Protein AF-A0A9C8DGU0-F1 (afdb_monomer)

Mean predicted aligned error: 5.17 Å

Structure (mmCIF, N/CA/C/O backbone):
data_AF-A0A9C8DGU0-F1
#
_entry.id   AF-A0A9C8DGU0-F1
#
loop_
_atom_site.group_PDB
_atom_site.id
_atom_site.type_symbol
_atom_site.label_atom_id
_atom_site.label_alt_id
_atom_site.label_comp_id
_atom_site.label_asym_id
_atom_site.label_entity_id
_atom_site.label_seq_id
_atom_site.pdbx_PDB_ins_code
_atom_site.Cartn_x
_atom_site.Cartn_y
_atom_site.Cartn_z
_atom_site.occupancy
_atom_site.B_iso_or_equiv
_atom_site.auth_seq_id
_atom_site.auth_comp_id
_atom_site.auth_asym_id
_ato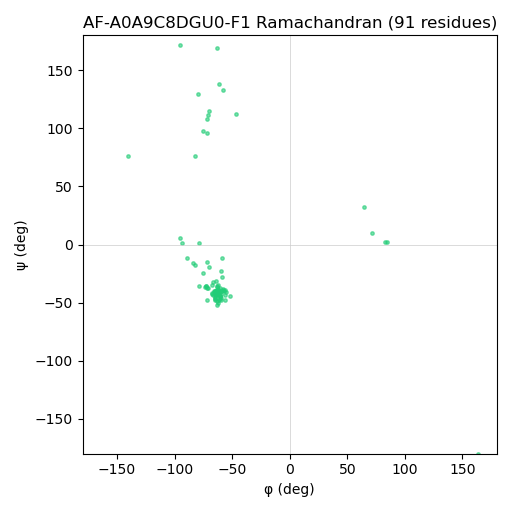m_site.auth_atom_id
_atom_site.pdbx_PDB_model_num
ATOM 1 N N . MET A 1 1 ? 9.712 -12.293 -18.891 1.00 61.16 1 MET A N 1
ATOM 2 C CA . MET A 1 1 ? 8.439 -13.033 -19.062 1.00 61.16 1 MET A CA 1
ATOM 3 C C . MET A 1 1 ? 8.067 -13.874 -17.830 1.00 61.16 1 MET A C 1
ATOM 5 O O . MET A 1 1 ? 7.208 -13.437 -17.083 1.00 61.16 1 MET A O 1
ATOM 9 N N . ALA A 1 2 ? 8.686 -15.033 -17.539 1.00 67.00 2 ALA A N 1
ATOM 10 C CA . ALA A 1 2 ? 8.261 -15.872 -16.392 1.00 67.00 2 ALA A CA 1
ATOM 11 C C . ALA A 1 2 ? 8.626 -15.303 -15.001 1.00 67.00 2 ALA A C 1
ATOM 13 O O . ALA A 1 2 ? 7.862 -15.450 -14.052 1.00 67.00 2 ALA A O 1
ATOM 14 N N . ALA A 1 3 ? 9.784 -14.647 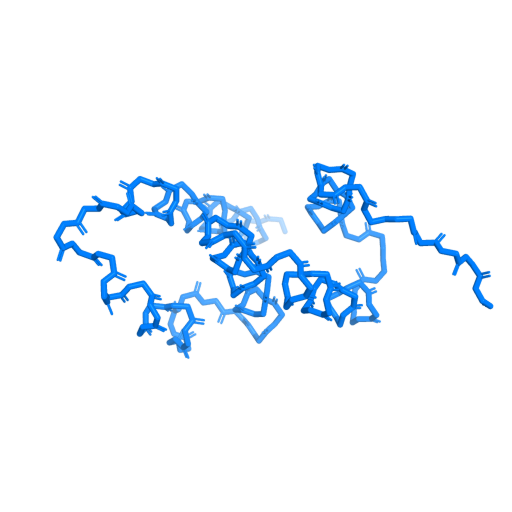-14.869 1.00 69.06 3 ALA A N 1
ATOM 15 C CA . ALA A 1 3 ? 10.212 -14.040 -13.605 1.00 69.06 3 ALA A CA 1
ATOM 16 C C 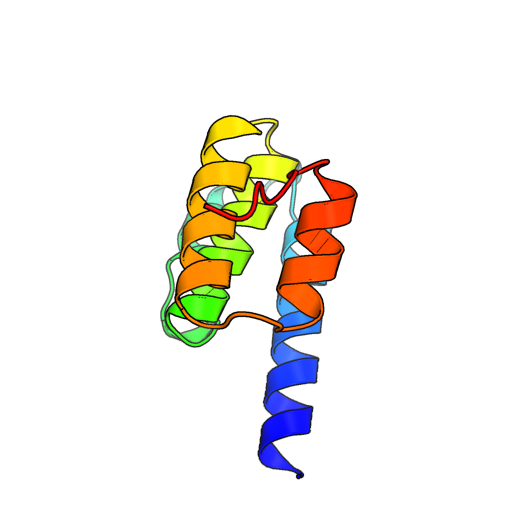. ALA A 1 3 ? 9.402 -12.782 -13.243 1.00 69.06 3 ALA A C 1
ATOM 18 O O . ALA A 1 3 ? 9.064 -12.600 -12.080 1.00 69.06 3 ALA A O 1
ATOM 19 N N . GLU A 1 4 ? 9.042 -11.966 -14.238 1.00 69.56 4 GLU A N 1
ATOM 20 C CA . GLU A 1 4 ? 8.217 -10.762 -14.050 1.00 69.56 4 GLU A CA 1
ATOM 21 C C . GLU A 1 4 ? 6.813 -11.117 -13.568 1.00 69.56 4 GLU A C 1
ATOM 23 O O . GLU A 1 4 ? 6.394 -10.604 -12.539 1.00 69.56 4 GLU A O 1
ATOM 28 N N . ARG A 1 5 ? 6.149 -12.091 -14.210 1.00 75.12 5 ARG A N 1
ATOM 29 C CA . ARG A 1 5 ? 4.829 -12.570 -13.763 1.00 75.12 5 ARG A CA 1
ATOM 30 C C . ARG A 1 5 ? 4.845 -13.092 -12.326 1.00 75.12 5 ARG A C 1
ATOM 32 O O . ARG A 1 5 ? 3.911 -12.858 -11.576 1.00 75.12 5 ARG A O 1
ATOM 39 N N . ARG A 1 6 ? 5.913 -13.787 -11.914 1.00 77.44 6 ARG A N 1
ATOM 40 C CA . ARG A 1 6 ? 6.056 -14.224 -10.513 1.00 77.44 6 ARG A CA 1
ATOM 41 C C . ARG A 1 6 ? 6.210 -13.045 -9.553 1.00 77.44 6 ARG A C 1
ATOM 43 O O . ARG A 1 6 ? 5.653 -13.095 -8.464 1.00 77.44 6 ARG A O 1
ATOM 50 N N . GLY A 1 7 ? 6.961 -12.017 -9.946 1.00 80.75 7 GLY A N 1
ATOM 51 C CA . GLY A 1 7 ? 7.115 -10.796 -9.155 1.00 80.75 7 GLY A CA 1
ATOM 52 C C . GLY A 1 7 ? 5.803 -10.026 -9.014 1.00 80.75 7 GLY A C 1
ATOM 53 O O . GLY A 1 7 ? 5.476 -9.595 -7.916 1.00 80.75 7 GLY A O 1
ATOM 54 N N . GLU A 1 8 ? 5.034 -9.913 -10.097 1.00 79.88 8 GLU A N 1
ATOM 55 C CA . GLU A 1 8 ? 3.707 -9.284 -10.102 1.00 79.88 8 GLU A CA 1
ATOM 56 C C . GLU A 1 8 ? 2.721 -10.045 -9.210 1.00 79.88 8 GLU A C 1
ATOM 58 O O . GLU A 1 8 ? 2.125 -9.437 -8.326 1.00 79.88 8 GLU A O 1
ATOM 63 N N . ASN A 1 9 ? 2.638 -11.372 -9.351 1.00 85.44 9 ASN A N 1
ATOM 64 C CA . ASN A 1 9 ? 1.766 -12.203 -8.517 1.00 85.44 9 ASN A CA 1
ATOM 65 C C . ASN A 1 9 ? 2.130 -12.124 -7.025 1.00 85.44 9 ASN A C 1
ATOM 67 O O . ASN A 1 9 ? 1.248 -12.108 -6.172 1.00 85.44 9 ASN A O 1
ATOM 71 N N . LEU A 1 10 ? 3.427 -12.096 -6.691 1.00 85.81 10 LEU A N 1
ATOM 72 C CA . LEU A 1 10 ? 3.872 -11.950 -5.302 1.00 85.81 10 LEU A CA 1
ATOM 73 C C . LEU A 1 10 ? 3.489 -10.578 -4.740 1.00 85.81 10 LEU A C 1
ATOM 75 O O . LEU A 1 10 ? 3.076 -10.471 -3.590 1.00 85.81 10 LEU A O 1
ATOM 79 N N . ALA A 1 11 ? 3.629 -9.536 -5.552 1.00 86.31 11 ALA A N 1
ATOM 80 C CA . ALA A 1 11 ? 3.305 -8.183 -5.149 1.00 86.31 11 ALA A CA 1
ATOM 81 C C . ALA A 1 11 ? 1.797 -8.003 -4.910 1.00 86.31 11 ALA A C 1
ATOM 83 O O . ALA A 1 11 ? 1.411 -7.456 -3.883 1.00 86.31 11 ALA A O 1
ATOM 84 N N . GLU A 1 12 ? 0.958 -8.549 -5.793 1.00 87.69 12 GLU A N 1
ATOM 85 C CA . GLU A 1 12 ? -0.497 -8.601 -5.610 1.00 87.69 12 GLU A CA 1
ATOM 86 C C . GLU A 1 12 ? -0.881 -9.388 -4.347 1.00 87.69 12 GLU A C 1
ATOM 88 O O . GLU A 1 12 ? -1.684 -8.927 -3.538 1.00 87.69 12 GLU A O 1
ATOM 93 N N . TRP A 1 13 ? -0.247 -10.540 -4.111 1.00 89.94 13 TRP A N 1
ATOM 94 C CA . TRP A 1 13 ? -0.486 -11.327 -2.901 1.00 89.94 13 TRP A CA 1
ATOM 95 C C . TRP A 1 13 ? -0.136 -10.558 -1.617 1.00 89.94 13 TRP A C 1
ATOM 97 O O . TRP A 1 13 ? -0.890 -10.608 -0.648 1.00 89.94 13 TRP A O 1
ATOM 107 N N . ASN A 1 14 ? 0.968 -9.805 -1.610 1.00 89.50 14 ASN A N 1
ATOM 108 C CA . ASN A 1 14 ? 1.359 -8.987 -0.459 1.00 89.50 14 ASN A CA 1
ATOM 109 C C . ASN A 1 14 ? 0.337 -7.883 -0.141 1.00 89.50 14 ASN A C 1
ATOM 111 O O . ASN A 1 14 ? 0.123 -7.578 1.032 1.00 89.50 14 ASN A O 1
ATOM 115 N N . GLU A 1 15 ? -0.295 -7.289 -1.158 1.00 88.75 15 GLU A N 1
ATOM 116 C CA . GLU A 1 15 ? -1.365 -6.301 -0.961 1.00 88.75 15 GLU A CA 1
ATOM 117 C C . GLU A 1 15 ? -2.589 -6.932 -0.291 1.00 88.75 15 GLU A C 1
ATOM 119 O O . GLU A 1 15 ? -3.083 -6.404 0.703 1.00 88.75 15 GLU A O 1
ATOM 124 N N . LEU A 1 16 ? -3.020 -8.102 -0.770 1.00 89.88 16 LEU A N 1
ATOM 125 C CA . LEU A 1 16 ? -4.145 -8.832 -0.181 1.00 89.88 16 LEU A CA 1
ATOM 126 C C . LEU A 1 16 ? -3.877 -9.219 1.279 1.00 89.88 16 LEU A C 1
ATOM 128 O O . LEU A 1 16 ? -4.774 -9.164 2.117 1.00 89.88 16 LEU A O 1
ATOM 132 N N . VAL A 1 17 ? -2.635 -9.588 1.605 1.00 89.56 17 VAL A N 1
ATOM 133 C CA . VAL A 1 17 ? -2.230 -9.884 2.987 1.00 89.56 17 VAL A CA 1
ATOM 134 C C . VAL A 1 17 ? -2.333 -8.646 3.878 1.00 89.56 17 VAL A C 1
ATOM 136 O O . VAL A 1 17 ? -2.798 -8.762 5.009 1.00 89.56 17 VAL A O 1
ATOM 139 N N . LEU A 1 18 ? -1.930 -7.470 3.390 1.00 88.25 18 LEU A N 1
ATOM 140 C CA . LEU A 1 18 ? -2.061 -6.216 4.140 1.00 88.25 18 LEU A CA 1
ATOM 141 C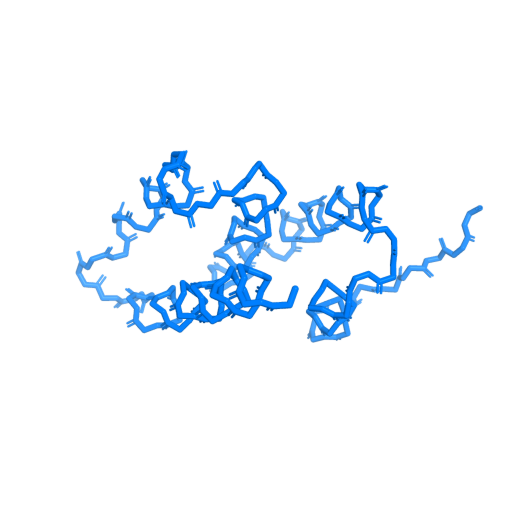 C . LEU A 1 18 ? -3.519 -5.885 4.436 1.00 88.25 18 LEU A C 1
ATOM 143 O O . LEU A 1 18 ? -3.863 -5.632 5.586 1.00 88.25 18 LEU A O 1
ATOM 147 N N . GLU A 1 19 ? -4.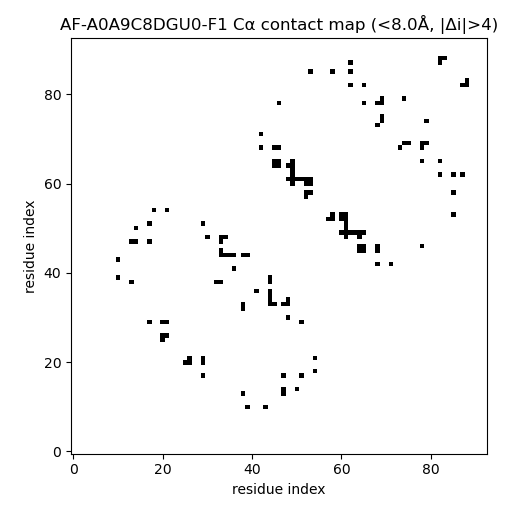361 -5.929 3.408 1.00 87.31 19 GLU A N 1
ATOM 148 C CA . GLU A 1 19 ? -5.790 -5.631 3.518 1.00 87.31 19 GLU A CA 1
ATOM 149 C C . GLU A 1 19 ? -6.504 -6.620 4.451 1.00 87.31 19 GLU A C 1
ATOM 151 O O . GLU A 1 19 ? -7.395 -6.231 5.200 1.00 87.31 19 GLU A O 1
ATOM 156 N N . HIS A 1 20 ? -6.089 -7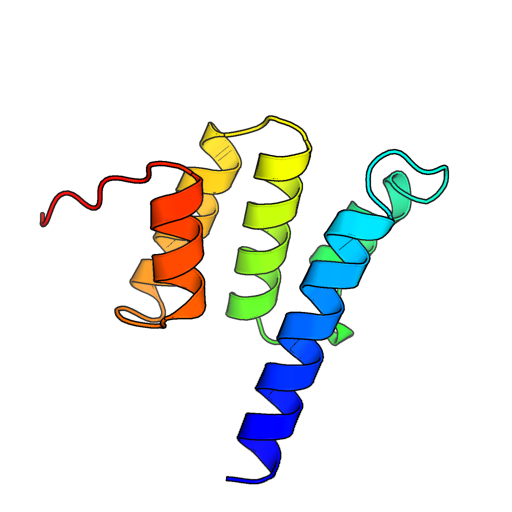.891 4.461 1.00 88.69 20 HIS A N 1
ATOM 157 C CA . HIS A 1 20 ? -6.705 -8.916 5.303 1.00 88.69 20 HIS A CA 1
ATOM 158 C C . HIS A 1 20 ? -6.255 -8.879 6.769 1.00 88.69 20 HIS A C 1
ATOM 160 O O . HIS A 1 20 ? -7.038 -9.197 7.661 1.00 88.69 20 HIS A O 1
ATOM 166 N N . LEU A 1 21 ? -4.988 -8.548 7.032 1.00 86.56 21 LEU A N 1
ATOM 167 C CA . LEU A 1 21 ? -4.448 -8.527 8.395 1.00 86.56 21 LEU A CA 1
ATOM 168 C C . LEU A 1 21 ? -4.729 -7.212 9.127 1.00 86.56 21 LEU A C 1
ATOM 170 O O . LEU A 1 21 ? -4.600 -7.175 10.354 1.00 86.56 21 LEU A O 1
ATOM 174 N N . GLN A 1 22 ? -5.108 -6.153 8.410 1.00 85.12 22 GLN A N 1
ATOM 175 C CA . GLN A 1 22 ? -5.452 -4.877 9.022 1.00 85.12 22 GLN A CA 1
ATOM 176 C C . GLN A 1 22 ? -6.593 -5.042 10.036 1.00 85.12 22 GLN A C 1
ATOM 178 O O . GLN A 1 22 ? -7.621 -5.653 9.749 1.00 85.12 22 GLN A O 1
ATOM 183 N N . GLY A 1 23 ? -6.427 -4.462 11.226 1.00 81.62 23 GLY A N 1
ATOM 184 C CA . GLY A 1 23 ? -7.465 -4.474 12.263 1.00 81.62 23 GLY A CA 1
ATOM 185 C C . GLY A 1 23 ? -7.681 -5.840 12.925 1.00 81.62 23 GLY A C 1
ATOM 186 O O . GLY A 1 23 ? -8.634 -6.009 13.684 1.00 81.62 23 GLY A O 1
ATOM 187 N N . THR A 1 24 ? -6.799 -6.804 12.658 1.00 86.88 24 THR A N 1
ATOM 188 C CA . THR A 1 24 ? -6.725 -8.080 13.380 1.00 86.88 24 THR A CA 1
ATOM 189 C C . THR A 1 24 ? -5.676 -8.005 14.493 1.00 86.88 24 THR A C 1
ATOM 191 O O . THR A 1 24 ? -4.852 -7.092 14.518 1.00 86.88 24 THR A O 1
ATOM 194 N N . ASP A 1 25 ? -5.604 -9.021 15.356 1.00 82.94 25 ASP A N 1
ATOM 195 C CA . ASP A 1 25 ? -4.532 -9.156 16.363 1.00 82.94 25 ASP A CA 1
ATOM 196 C C . ASP A 1 25 ? -3.113 -9.212 15.750 1.00 82.94 25 ASP A C 1
ATOM 198 O O . ASP A 1 25 ? -2.107 -9.143 16.458 1.00 82.94 25 ASP A O 1
ATOM 202 N N . ALA A 1 26 ? -3.006 -9.382 14.428 1.00 83.19 26 ALA A N 1
ATOM 203 C CA . ALA A 1 26 ? -1.748 -9.375 13.697 1.00 83.19 26 ALA A CA 1
ATOM 204 C C . ALA A 1 26 ? -1.363 -7.997 13.122 1.00 83.19 26 ALA A C 1
ATOM 206 O O . ALA A 1 26 ? -0.304 -7.918 12.495 1.00 83.19 26 ALA A O 1
ATOM 207 N N . ASP A 1 27 ? -2.153 -6.934 13.330 1.00 82.88 27 ASP A N 1
ATOM 208 C CA . ASP A 1 27 ? -1.896 -5.593 12.768 1.00 82.88 27 ASP A CA 1
ATOM 209 C C . ASP A 1 27 ? -0.501 -5.066 13.142 1.00 82.88 27 ASP A C 1
ATOM 211 O O . ASP A 1 27 ? 0.245 -4.601 12.281 1.00 82.88 27 ASP A O 1
ATOM 215 N N . ASP A 1 28 ? -0.068 -5.286 14.385 1.00 83.62 28 ASP A N 1
ATOM 216 C CA . ASP A 1 28 ? 1.263 -4.890 14.872 1.00 83.62 28 ASP A CA 1
ATOM 217 C C . ASP A 1 28 ? 2.418 -5.533 14.079 1.00 83.62 28 ASP A C 1
ATOM 219 O O . ASP A 1 28 ? 3.552 -5.045 14.062 1.00 83.62 28 ASP A O 1
ATOM 223 N N . ARG A 1 29 ? 2.163 -6.661 13.405 1.00 88.31 29 ARG A N 1
ATOM 224 C CA . ARG A 1 29 ? 3.165 -7.345 12.575 1.00 88.31 29 ARG A CA 1
ATOM 225 C C . ARG A 1 29 ? 3.273 -6.732 11.184 1.00 88.31 29 ARG A C 1
ATOM 227 O O . ARG A 1 29 ? 4.292 -6.966 10.527 1.00 88.31 29 ARG A O 1
ATOM 234 N N . LEU A 1 30 ? 2.284 -5.951 10.744 1.00 89.06 30 LEU A N 1
ATOM 235 C CA . LEU A 1 30 ? 2.279 -5.320 9.425 1.00 89.06 30 LEU A CA 1
ATOM 236 C C . LEU A 1 30 ? 3.438 -4.343 9.267 1.00 89.06 30 LEU A C 1
ATOM 238 O O . LEU A 1 30 ? 4.105 -4.367 8.235 1.00 89.06 30 LEU A O 1
ATOM 242 N N . ASP A 1 31 ? 3.771 -3.582 10.310 1.00 89.12 31 ASP A N 1
ATOM 243 C CA . ASP A 1 31 ? 4.931 -2.688 10.284 1.00 89.12 31 ASP A CA 1
ATOM 244 C C . ASP A 1 31 ? 6.222 -3.463 10.033 1.00 89.12 31 ASP A C 1
ATOM 246 O O . ASP A 1 31 ? 7.018 -3.114 9.160 1.00 89.12 31 ASP A O 1
ATOM 250 N N . ARG A 1 32 ? 6.417 -4.580 10.736 1.00 90.12 32 ARG A N 1
ATOM 251 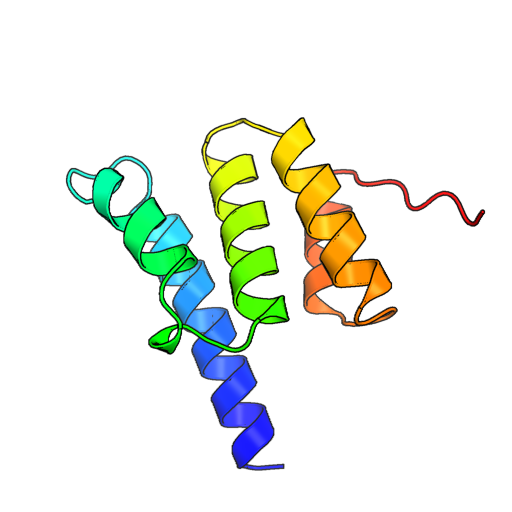C CA . ARG A 1 32 ? 7.594 -5.427 10.521 1.00 90.12 32 ARG A CA 1
ATOM 252 C C . ARG A 1 32 ? 7.606 -6.020 9.115 1.00 90.12 32 ARG A C 1
ATOM 254 O O . ARG A 1 32 ? 8.670 -6.095 8.502 1.00 90.12 32 ARG A O 1
ATOM 261 N N . LEU A 1 33 ? 6.444 -6.434 8.619 1.00 89.44 33 LEU A N 1
ATOM 262 C CA . LEU A 1 33 ? 6.273 -7.058 7.314 1.00 89.44 33 LEU A CA 1
ATOM 263 C C . LEU A 1 33 ? 6.660 -6.092 6.180 1.00 89.44 33 LEU A C 1
ATOM 265 O O . LEU A 1 33 ? 7.535 -6.421 5.378 1.00 89.44 33 LEU A O 1
ATOM 269 N N . VAL A 1 34 ? 6.111 -4.872 6.159 1.00 91.06 34 VAL A N 1
ATOM 270 C CA . VAL A 1 34 ? 6.365 -3.891 5.082 1.00 91.06 34 VAL A CA 1
ATOM 271 C C . VAL A 1 34 ? 7.785 -3.313 5.092 1.00 91.06 34 VAL A C 1
ATOM 273 O O . VAL A 1 34 ? 8.260 -2.798 4.079 1.00 91.06 34 VAL A O 1
ATOM 276 N N . HIS A 1 35 ? 8.504 -3.413 6.213 1.00 90.50 35 HIS A N 1
ATOM 277 C CA . HIS A 1 35 ? 9.915 -3.023 6.303 1.00 90.50 35 HIS A CA 1
ATOM 278 C C . HIS A 1 35 ? 10.882 -4.168 5.963 1.00 90.50 35 HIS A C 1
ATOM 280 O O . HIS A 1 35 ? 12.077 -3.926 5.773 1.00 90.50 35 HIS A O 1
ATOM 286 N N . HIS A 1 36 ? 10.401 -5.410 5.856 1.00 89.62 36 HIS A N 1
ATOM 287 C CA . HIS A 1 36 ? 11.272 -6.568 5.715 1.00 89.62 36 HIS A CA 1
ATOM 288 C C . HIS A 1 36 ? 11.779 -6.754 4.272 1.00 89.62 36 HIS A C 1
ATOM 290 O O . HIS A 1 36 ? 10.973 -6.836 3.349 1.00 89.62 36 HIS A O 1
ATOM 296 N N . PRO A 1 37 ? 13.093 -6.924 4.026 1.00 86.31 37 PRO A N 1
ATOM 297 C CA . PRO A 1 37 ? 13.637 -7.072 2.671 1.00 86.31 37 PRO A CA 1
ATOM 298 C C . PRO A 1 37 ? 13.080 -8.254 1.869 1.00 86.31 37 PRO A C 1
ATOM 300 O O . PRO A 1 37 ? 13.039 -8.189 0.645 1.00 86.31 37 PRO A O 1
ATOM 303 N N . ALA A 1 38 ? 12.647 -9.324 2.542 1.00 86.38 38 ALA A N 1
ATOM 304 C CA . ALA A 1 38 ? 12.125 -10.520 1.876 1.00 86.38 38 ALA A CA 1
ATOM 305 C C . ALA A 1 38 ? 10.740 -10.331 1.236 1.00 86.38 38 ALA A C 1
ATOM 307 O O . ALA A 1 38 ? 10.342 -11.164 0.429 1.00 86.38 38 ALA A O 1
ATOM 308 N N . ILE A 1 39 ? 10.013 -9.261 1.574 1.00 83.88 39 ILE A N 1
ATOM 309 C CA . ILE A 1 39 ? 8.678 -9.022 1.013 1.00 83.88 39 ILE A CA 1
ATOM 310 C C . ILE A 1 39 ? 8.731 -8.523 -0.435 1.00 83.88 39 ILE A C 1
ATOM 312 O O . ILE A 1 39 ? 7.790 -8.711 -1.198 1.00 83.88 39 ILE A O 1
ATOM 316 N N . GLY A 1 40 ? 9.841 -7.901 -0.837 1.00 85.44 40 GLY A N 1
ATOM 317 C CA . GLY A 1 40 ? 10.000 -7.348 -2.173 1.00 85.44 40 GLY A CA 1
ATOM 318 C C . GLY A 1 40 ? 11.156 -6.360 -2.274 1.00 85.44 40 GLY A C 1
ATOM 319 O O . GLY A 1 40 ? 11.858 -6.073 -1.301 1.00 85.44 40 GLY A O 1
ATOM 320 N N . GLY A 1 41 ? 11.346 -5.820 -3.479 1.00 86.88 41 GLY A N 1
ATOM 321 C CA . GLY A 1 41 ? 12.339 -4.780 -3.756 1.00 86.88 41 GLY A CA 1
ATOM 322 C C . GLY A 1 41 ? 12.075 -3.476 -2.993 1.00 86.88 41 GLY A C 1
ATOM 323 O O . GLY A 1 41 ? 11.018 -3.287 -2.398 1.00 86.88 41 GLY A O 1
ATOM 324 N N . ALA A 1 42 ? 13.041 -2.553 -3.013 1.00 87.50 42 ALA A N 1
ATOM 325 C CA . ALA A 1 42 ? 12.946 -1.295 -2.265 1.00 87.50 42 ALA A CA 1
ATOM 326 C C . ALA A 1 42 ? 11.702 -0.462 -2.626 1.00 87.50 42 ALA A C 1
ATOM 328 O O . ALA A 1 42 ? 11.058 0.079 -1.730 1.00 87.50 42 ALA A O 1
ATOM 329 N N . GLU A 1 43 ? 11.340 -0.405 -3.909 1.00 87.44 43 GLU A N 1
ATOM 330 C CA . GLU A 1 43 ? 10.158 0.337 -4.369 1.00 87.44 43 GLU A CA 1
ATOM 331 C C . GLU A 1 43 ? 8.847 -0.373 -4.014 1.00 87.44 43 GLU A C 1
ATOM 333 O O . GLU A 1 43 ? 7.891 0.277 -3.604 1.00 87.44 43 GLU A O 1
ATOM 338 N N . GLU A 1 44 ? 8.817 -1.708 -4.067 1.00 88.00 44 GLU A N 1
ATOM 339 C CA . GLU A 1 44 ? 7.653 -2.485 -3.623 1.00 88.00 44 GLU A CA 1
ATOM 340 C C . GLU A 1 44 ? 7.404 -2.285 -2.122 1.00 88.00 44 GLU A C 1
ATOM 342 O O . GLU A 1 44 ? 6.282 -2.024 -1.710 1.00 88.00 44 GLU A O 1
ATOM 347 N N . ARG A 1 45 ? 8.458 -2.292 -1.296 1.00 92.12 45 ARG A N 1
ATOM 348 C CA . ARG A 1 45 ? 8.326 -2.022 0.145 1.00 92.12 45 ARG A CA 1
ATOM 349 C C . ARG A 1 45 ? 7.765 -0.635 0.439 1.00 92.12 45 ARG A C 1
ATOM 351 O O . ARG A 1 45 ? 6.881 -0.510 1.278 1.00 92.12 45 ARG A O 1
ATOM 358 N N . LYS A 1 46 ? 8.240 0.402 -0.259 1.00 93.44 46 LYS A N 1
ATOM 359 C CA . LYS A 1 46 ? 7.690 1.762 -0.113 1.00 93.44 46 LYS A CA 1
ATOM 360 C C . LYS A 1 46 ? 6.220 1.825 -0.522 1.00 93.44 46 LYS A C 1
ATOM 362 O O . LYS A 1 46 ? 5.447 2.519 0.130 1.00 93.44 46 LYS A O 1
ATOM 367 N N . PHE A 1 47 ? 5.835 1.102 -1.572 1.00 93.06 47 PHE A N 1
ATOM 368 C CA . PHE A 1 47 ? 4.443 1.031 -2.005 1.00 93.06 47 PHE A CA 1
ATOM 369 C C . PHE A 1 47 ? 3.553 0.357 -0.952 1.00 93.06 47 PHE A C 1
ATOM 371 O O . PHE A 1 47 ? 2.514 0.903 -0.590 1.00 93.06 47 PHE A O 1
ATOM 378 N N . LEU A 1 48 ? 3.999 -0.762 -0.377 1.00 93.38 48 LEU A N 1
ATOM 379 C CA . LEU A 1 48 ? 3.286 -1.446 0.706 1.00 93.38 48 LEU A CA 1
ATOM 380 C C . LEU A 1 48 ? 3.181 -0.579 1.974 1.00 93.38 48 LEU A C 1
ATOM 382 O O . LEU A 1 48 ? 2.138 -0.564 2.621 1.00 93.38 48 LEU A O 1
ATOM 386 N N . GLN A 1 49 ? 4.217 0.203 2.298 1.00 94.31 49 GLN A N 1
ATOM 387 C CA . GLN A 1 49 ? 4.159 1.207 3.370 1.00 94.31 49 GLN A CA 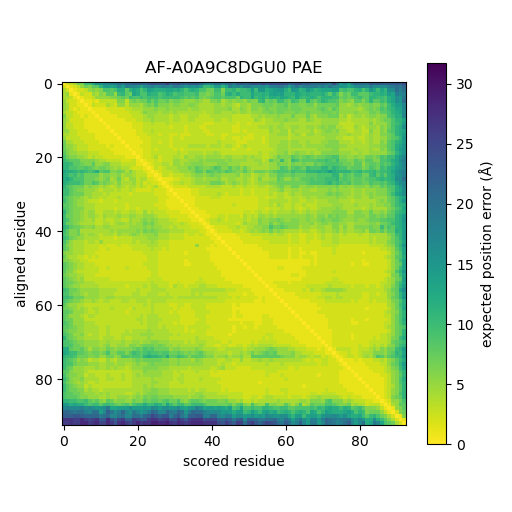1
ATOM 388 C C . GLN A 1 49 ? 3.127 2.306 3.070 1.00 94.31 49 GLN A C 1
ATOM 390 O O . GLN A 1 49 ? 2.403 2.720 3.971 1.00 94.31 49 GLN A O 1
ATOM 395 N N . ALA A 1 50 ? 3.027 2.759 1.814 1.00 94.62 50 ALA A N 1
ATOM 396 C CA . ALA A 1 50 ? 2.026 3.743 1.402 1.00 94.62 50 ALA A CA 1
ATOM 397 C C . ALA A 1 50 ? 0.599 3.199 1.562 1.00 94.62 50 ALA A C 1
ATOM 399 O O . ALA A 1 50 ? -0.263 3.899 2.094 1.00 94.62 50 ALA A O 1
ATOM 400 N N . LYS A 1 51 ? 0.364 1.943 1.154 1.00 93.00 51 LYS A N 1
ATOM 401 C CA . LYS A 1 51 ? -0.916 1.257 1.371 1.00 93.00 51 LYS A CA 1
ATOM 402 C C . LYS A 1 51 ? -1.237 1.116 2.856 1.00 93.00 51 LYS A C 1
ATOM 404 O O . LYS A 1 51 ? -2.329 1.492 3.260 1.00 93.00 51 LYS A O 1
ATOM 409 N N . LEU A 1 52 ? -0.292 0.659 3.679 1.00 93.19 52 LEU A N 1
ATOM 410 C CA . LEU A 1 52 ? -0.510 0.520 5.123 1.00 93.19 52 LEU A CA 1
ATOM 411 C C . LEU A 1 52 ? -0.864 1.859 5.791 1.00 93.19 52 LEU A C 1
ATOM 413 O O . LEU A 1 52 ? -1.787 1.913 6.600 1.00 93.19 52 LEU A O 1
ATOM 417 N N . ALA A 1 53 ? -0.172 2.942 5.425 1.00 93.25 53 ALA A N 1
ATOM 418 C CA . ALA A 1 53 ? -0.480 4.284 5.917 1.00 93.25 53 ALA A CA 1
ATOM 419 C C . ALA A 1 53 ? -1.907 4.712 5.537 1.00 93.25 53 ALA A C 1
ATOM 421 O O . ALA A 1 53 ? -2.659 5.171 6.394 1.00 93.25 53 ALA A O 1
ATOM 422 N N . TYR A 1 54 ? -2.314 4.486 4.283 1.00 93.12 54 TYR A N 1
ATOM 423 C CA . TYR A 1 54 ? -3.672 4.786 3.822 1.00 93.12 54 TYR A CA 1
ATOM 424 C C . TYR A 1 54 ? -4.730 3.979 4.578 1.00 93.12 54 TYR A C 1
ATOM 426 O O . TYR A 1 54 ? -5.706 4.550 5.061 1.00 93.12 54 TYR A O 1
ATOM 434 N N . LEU A 1 55 ? -4.507 2.672 4.731 1.00 89.75 55 LEU A N 1
ATOM 435 C CA . LEU A 1 55 ? -5.386 1.769 5.470 1.00 89.75 55 LEU A CA 1
ATOM 436 C C . LEU A 1 55 ? -5.568 2.220 6.929 1.00 89.75 55 LEU A C 1
ATOM 438 O O . LEU A 1 55 ? -6.680 2.200 7.452 1.00 89.75 55 LEU A O 1
ATOM 442 N N . ARG A 1 56 ? -4.503 2.716 7.567 1.00 90.06 56 ARG A N 1
ATOM 443 C CA . ARG A 1 56 ? -4.533 3.281 8.927 1.00 90.06 56 ARG A CA 1
ATOM 444 C C . ARG A 1 56 ? -5.078 4.714 9.007 1.00 90.06 56 ARG A C 1
ATOM 446 O O . ARG A 1 56 ? -5.134 5.281 10.095 1.00 90.06 56 ARG A O 1
ATOM 453 N N . GLY A 1 57 ? -5.492 5.302 7.885 1.00 91.12 57 GLY A N 1
ATOM 454 C CA . GLY A 1 57 ? -6.046 6.654 7.815 1.00 91.12 57 GLY A CA 1
ATOM 455 C C . GLY A 1 57 ? -5.008 7.779 7.724 1.00 91.12 57 GLY A C 1
ATOM 456 O O . GLY A 1 57 ? -5.395 8.946 7.649 1.00 91.12 57 GLY A O 1
ATOM 457 N N . ASP A 1 58 ? -3.710 7.470 7.665 1.00 93.25 58 ASP A N 1
ATOM 458 C CA . ASP A 1 58 ? -2.646 8.455 7.436 1.00 93.25 58 ASP A CA 1
ATOM 459 C C . ASP A 1 58 ? -2.493 8.750 5.933 1.00 93.25 58 ASP A C 1
ATOM 461 O O . ASP A 1 58 ? -1.588 8.282 5.231 1.00 93.25 58 ASP A O 1
ATOM 465 N N . GLN A 1 59 ? -3.437 9.539 5.420 1.00 92.25 59 GLN A N 1
ATOM 466 C CA . GLN A 1 59 ? -3.487 9.916 4.008 1.00 92.25 59 GLN A CA 1
ATOM 467 C C . GLN A 1 59 ? -2.279 10.750 3.565 1.00 92.25 59 GLN A C 1
ATOM 469 O O . GLN A 1 59 ? -1.874 10.669 2.404 1.00 92.25 59 GLN A O 1
ATOM 474 N N . GLU A 1 60 ? -1.700 11.556 4.457 1.00 92.31 60 GLU A N 1
ATOM 475 C CA . GLU A 1 60 ? -0.557 12.402 4.115 1.00 92.31 60 GLU A CA 1
ATOM 476 C C . GLU A 1 60 ? 0.696 11.548 3.922 1.00 92.31 60 GLU A C 1
ATOM 478 O O . GLU A 1 60 ? 1.360 11.645 2.885 1.00 92.31 60 GLU A O 1
ATOM 483 N N . GLN A 1 61 ? 0.977 10.638 4.859 1.00 92.88 61 GLN A N 1
ATOM 484 C CA . GLN A 1 61 ? 2.095 9.712 4.725 1.00 92.88 61 GLN A CA 1
ATOM 485 C C . GLN A 1 61 ? 1.929 8.806 3.497 1.00 92.88 61 GLN A C 1
ATOM 487 O O . GLN A 1 61 ? 2.885 8.635 2.732 1.00 92.88 61 GLN A O 1
ATOM 492 N N . ALA A 1 62 ? 0.718 8.297 3.246 1.00 94.38 62 ALA A N 1
ATOM 493 C CA . ALA A 1 62 ? 0.418 7.500 2.058 1.00 94.38 62 ALA A CA 1
ATOM 494 C C . ALA A 1 62 ? 0.758 8.251 0.761 1.00 94.38 62 ALA A C 1
ATOM 496 O O . ALA A 1 62 ? 1.469 7.733 -0.106 1.00 94.38 62 ALA A O 1
ATOM 497 N N . ARG A 1 63 ? 0.325 9.513 0.646 1.00 93.38 63 ARG A N 1
ATOM 498 C CA . ARG A 1 63 ? 0.602 10.366 -0.519 1.00 93.38 63 ARG A CA 1
ATOM 499 C C . ARG A 1 63 ? 2.091 10.648 -0.688 1.00 93.38 63 ARG A C 1
ATOM 501 O O . ARG A 1 63 ? 2.595 10.592 -1.811 1.00 93.38 63 ARG A O 1
ATOM 508 N N . GLN A 1 64 ? 2.814 10.942 0.391 1.00 93.75 64 GLN A N 1
ATOM 509 C CA . GLN A 1 64 ? 4.256 11.200 0.329 1.00 93.75 64 GLN A CA 1
ATOM 510 C C . GLN A 1 64 ? 5.048 9.973 -0.128 1.00 93.75 64 GLN A C 1
ATOM 512 O O . GLN A 1 64 ? 5.960 10.093 -0.952 1.00 93.75 64 GLN A O 1
ATOM 517 N N . LEU A 1 65 ? 4.703 8.791 0.383 1.00 94.56 65 LEU A N 1
ATOM 518 C CA . LEU A 1 65 ? 5.340 7.537 -0.010 1.00 94.56 65 LEU A CA 1
ATOM 519 C C . LEU A 1 65 ? 5.011 7.175 -1.462 1.00 94.56 65 LEU A C 1
ATOM 521 O O . LEU A 1 65 ? 5.915 6.820 -2.223 1.00 94.56 65 LEU A O 1
ATOM 525 N N . LEU A 1 66 ? 3.757 7.350 -1.885 1.00 93.88 66 LEU A N 1
ATOM 526 C CA . LEU A 1 66 ? 3.344 7.077 -3.259 1.00 93.88 66 LEU A CA 1
ATOM 527 C C . LEU A 1 66 ? 4.024 8.008 -4.271 1.00 93.88 66 LEU A C 1
ATOM 529 O O . LEU A 1 66 ? 4.485 7.543 -5.313 1.00 93.88 66 LEU A O 1
ATOM 533 N N . LYS A 1 67 ? 4.187 9.298 -3.947 1.00 92.12 67 LYS A N 1
ATOM 534 C CA . LYS A 1 67 ? 4.966 10.235 -4.778 1.00 92.12 67 LYS A CA 1
ATOM 535 C C . LYS A 1 67 ? 6.394 9.738 -5.010 1.00 92.12 67 LYS A C 1
ATOM 537 O O . LYS A 1 67 ? 6.868 9.779 -6.141 1.00 92.12 67 LYS A O 1
ATOM 542 N N . LYS A 1 68 ? 7.067 9.225 -3.974 1.00 92.06 68 LYS A N 1
ATOM 543 C CA . LYS A 1 68 ? 8.426 8.662 -4.104 1.00 92.06 68 LYS A CA 1
ATOM 544 C C . LYS A 1 68 ? 8.449 7.431 -5.016 1.00 92.06 68 LYS A C 1
ATOM 546 O O . LYS A 1 68 ? 9.368 7.297 -5.819 1.00 92.06 68 LYS A O 1
ATOM 551 N N . CYS A 1 69 ? 7.434 6.571 -4.930 1.00 91.38 69 CYS A N 1
ATOM 552 C CA . CYS A 1 69 ? 7.301 5.402 -5.808 1.00 91.38 69 CYS A CA 1
ATOM 553 C C . CYS A 1 69 ? 7.113 5.819 -7.277 1.00 91.38 69 CYS A C 1
ATOM 555 O O . CYS A 1 69 ? 7.764 5.280 -8.172 1.00 91.38 69 CYS A O 1
ATOM 557 N N . LEU A 1 70 ? 6.269 6.825 -7.527 1.00 90.50 70 LEU A N 1
ATOM 558 C CA . LEU A 1 70 ? 6.018 7.366 -8.866 1.00 90.50 70 LEU A CA 1
ATOM 559 C C . LEU A 1 70 ? 7.235 8.090 -9.453 1.00 90.50 70 LEU A C 1
ATOM 561 O O . LEU A 1 70 ? 7.472 7.986 -10.651 1.00 90.50 70 LEU A O 1
ATOM 565 N N . GLN A 1 71 ? 8.034 8.770 -8.627 1.00 89.94 71 GLN A N 1
ATOM 566 C CA . GLN A 1 71 ? 9.310 9.354 -9.055 1.00 89.94 71 GLN A CA 1
ATOM 567 C C . GLN A 1 71 ? 10.324 8.280 -9.469 1.00 89.94 71 GLN A C 1
ATOM 569 O O . GLN A 1 71 ? 11.043 8.462 -10.447 1.00 89.94 71 GLN A O 1
ATOM 574 N N . ALA A 1 72 ? 10.382 7.159 -8.743 1.00 88.31 72 ALA A N 1
ATOM 575 C CA . ALA A 1 72 ? 11.303 6.067 -9.051 1.00 88.31 72 ALA A CA 1
ATOM 576 C C . ALA A 1 72 ? 10.884 5.272 -10.297 1.00 88.31 72 ALA A C 1
ATOM 578 O O . ALA A 1 72 ? 11.737 4.802 -11.052 1.00 88.31 72 ALA A O 1
ATOM 579 N N . ARG A 1 73 ? 9.575 5.102 -10.515 1.00 86.88 73 ARG A N 1
ATOM 580 C CA . ARG A 1 73 ? 9.037 4.359 -11.657 1.00 86.88 73 ARG A CA 1
ATOM 581 C C . ARG A 1 73 ? 7.795 5.051 -12.232 1.00 86.88 73 ARG A C 1
ATOM 583 O O . ARG A 1 73 ? 6.670 4.589 -12.002 1.00 86.88 73 ARG A O 1
ATOM 590 N N . PRO A 1 74 ? 7.984 6.148 -12.987 1.00 84.62 74 PRO A N 1
ATOM 591 C CA . PRO A 1 74 ? 6.871 6.856 -13.601 1.00 84.62 74 PRO A CA 1
ATOM 592 C C . PRO A 1 74 ? 6.146 5.932 -14.584 1.00 84.62 74 PRO A C 1
ATOM 594 O O . PRO A 1 74 ? 6.771 5.163 -15.314 1.00 84.62 74 PRO A O 1
ATOM 597 N N . GLY A 1 75 ? 4.814 5.970 -14.575 1.00 82.38 75 GLY A N 1
ATOM 598 C CA . GLY A 1 75 ? 3.994 5.151 -15.473 1.00 82.38 75 GLY A CA 1
ATOM 599 C C . GLY A 1 75 ? 3.747 3.711 -15.014 1.00 82.38 75 GLY A C 1
ATOM 600 O O . GLY A 1 75 ? 3.083 2.958 -15.726 1.00 82.38 75 GLY A O 1
ATOM 601 N N . TYR A 1 76 ? 4.241 3.292 -13.841 1.00 86.19 76 TYR A N 1
ATOM 602 C CA . TYR A 1 76 ? 3.941 1.950 -13.349 1.00 86.19 76 TYR A CA 1
ATOM 603 C C . TYR A 1 76 ? 2.472 1.840 -12.930 1.00 86.19 76 TYR A C 1
ATOM 605 O O . TYR A 1 76 ? 2.031 2.484 -11.978 1.00 86.19 76 TYR A O 1
ATOM 613 N N . ARG A 1 77 ? 1.715 1.005 -13.652 1.00 87.50 77 ARG A N 1
ATOM 614 C CA . ARG A 1 77 ? 0.248 0.941 -13.575 1.00 87.50 77 ARG A CA 1
ATOM 615 C C . ARG A 1 77 ? -0.287 0.788 -12.150 1.00 87.50 77 ARG A C 1
ATOM 617 O O . ARG A 1 77 ? -1.194 1.523 -11.795 1.00 87.50 77 ARG A O 1
ATOM 624 N N . ARG A 1 78 ? 0.300 -0.088 -11.323 1.00 86.00 78 ARG A N 1
ATOM 625 C CA . ARG A 1 78 ? -0.126 -0.285 -9.919 1.00 86.00 78 ARG A CA 1
ATOM 626 C C . ARG A 1 78 ? -0.032 0.998 -9.087 1.00 86.00 78 ARG A C 1
ATOM 628 O O . ARG A 1 78 ? -0.935 1.293 -8.315 1.00 86.00 78 ARG A O 1
ATOM 635 N N . TYR A 1 79 ? 1.017 1.797 -9.284 1.00 90.38 79 TYR A N 1
ATOM 636 C CA . TYR A 1 79 ? 1.180 3.060 -8.557 1.00 90.38 79 TYR A CA 1
ATOM 637 C C . TYR A 1 79 ? 0.179 4.113 -9.029 1.00 90.38 79 TYR A C 1
ATOM 639 O O . TYR A 1 79 ? -0.339 4.864 -8.212 1.00 90.38 79 TYR A O 1
ATOM 647 N N . LEU A 1 80 ? -0.110 4.150 -10.332 1.00 90.56 80 LEU A N 1
ATOM 648 C CA . LEU A 1 80 ? -1.115 5.052 -10.894 1.00 90.56 80 LEU A CA 1
ATOM 649 C C . LEU A 1 80 ? -2.532 4.687 -10.443 1.00 90.56 80 LEU A C 1
ATOM 651 O O . LEU A 1 80 ? -3.289 5.577 -10.081 1.00 90.56 80 LEU A O 1
ATOM 655 N N . THR A 1 81 ? -2.873 3.396 -10.416 1.00 91.44 81 THR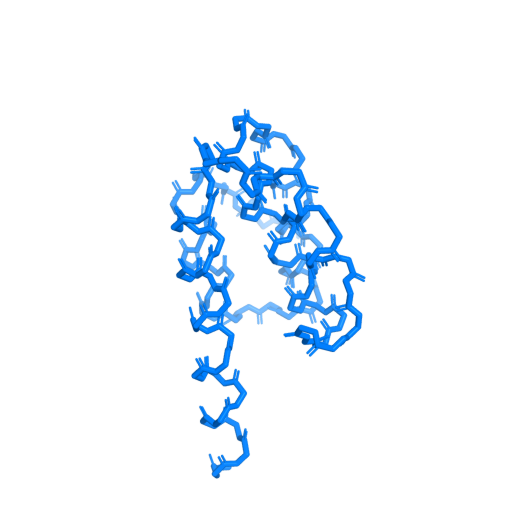 A N 1
ATOM 656 C CA . THR A 1 81 ? -4.166 2.918 -9.908 1.00 91.44 81 THR A CA 1
ATOM 657 C C . THR A 1 81 ? -4.358 3.321 -8.449 1.00 91.44 81 THR A C 1
ATOM 659 O O . THR A 1 81 ? -5.363 3.936 -8.121 1.00 91.44 81 THR A O 1
ATOM 662 N N . PHE A 1 82 ? -3.359 3.094 -7.593 1.00 90.69 82 PHE A N 1
ATOM 663 C CA . PHE A 1 82 ? -3.453 3.523 -6.197 1.00 90.69 82 PHE A CA 1
ATOM 664 C C . PHE A 1 82 ? -3.478 5.055 -6.043 1.00 90.69 82 PHE A C 1
ATOM 666 O O . PHE A 1 82 ? -4.129 5.581 -5.146 1.00 90.69 82 PHE A O 1
ATOM 673 N N . ALA A 1 83 ? -2.798 5.797 -6.925 1.00 91.50 83 ALA A N 1
ATOM 674 C CA . ALA A 1 83 ? -2.850 7.259 -6.921 1.00 91.50 83 ALA A CA 1
ATOM 675 C C . ALA A 1 83 ? -4.265 7.773 -7.206 1.00 91.50 83 ALA A C 1
ATOM 677 O O . ALA A 1 83 ? -4.701 8.715 -6.546 1.00 91.50 83 ALA A O 1
ATOM 678 N N . ASP A 1 84 ? -4.977 7.132 -8.132 1.00 90.88 84 ASP A N 1
ATOM 679 C CA . ASP A 1 84 ? -6.382 7.416 -8.425 1.00 90.88 84 ASP A CA 1
ATOM 680 C C . ASP A 1 84 ? -7.280 7.086 -7.218 1.00 90.88 84 ASP A C 1
ATOM 682 O O . ASP A 1 84 ? -8.039 7.941 -6.763 1.00 90.88 84 ASP A O 1
ATOM 686 N N . GLU A 1 85 ? -7.098 5.909 -6.605 1.00 89.31 85 GLU A N 1
ATOM 687 C CA . GLU A 1 85 ? -7.853 5.465 -5.419 1.00 89.31 85 GLU A CA 1
ATOM 688 C C . GLU A 1 85 ? -7.761 6.443 -4.233 1.00 89.31 85 GLU A C 1
ATOM 690 O O . GLU A 1 85 ? -8.757 6.691 -3.549 1.00 89.31 85 GLU A O 1
ATOM 695 N N . ILE A 1 86 ? -6.588 7.040 -3.986 1.00 89.50 86 ILE A N 1
ATOM 696 C CA . ILE A 1 86 ? -6.380 7.976 -2.861 1.00 89.50 86 ILE A CA 1
ATOM 697 C C . ILE A 1 86 ? -6.549 9.460 -3.245 1.00 89.50 86 ILE A C 1
ATOM 699 O O . ILE A 1 86 ? -6.276 10.360 -2.431 1.00 89.50 86 ILE A O 1
ATOM 703 N N . GLY A 1 87 ? -6.965 9.733 -4.488 1.00 85.75 87 GLY A N 1
ATOM 704 C CA . GLY A 1 87 ? -7.164 11.080 -5.027 1.00 85.75 87 GLY A CA 1
ATOM 705 C C . GLY A 1 87 ? -5.876 11.905 -5.118 1.00 85.75 87 GLY A C 1
ATOM 706 O O . GLY A 1 87 ? -5.892 13.122 -4.909 1.00 85.75 87 GLY A O 1
ATOM 707 N N . LEU A 1 88 ? -4.734 11.260 -5.364 1.00 82.81 88 LEU A N 1
ATOM 708 C CA . LEU A 1 88 ? -3.458 11.937 -5.557 1.00 82.81 88 LEU A CA 1
ATOM 709 C C . LEU A 1 88 ? -3.417 12.576 -6.953 1.00 82.81 88 LEU A C 1
ATOM 711 O O . LEU A 1 88 ? -3.054 11.940 -7.939 1.00 82.81 88 LEU A O 1
ATOM 715 N N . VAL A 1 89 ? -3.724 13.873 -7.026 1.00 73.25 89 VAL A N 1
ATOM 716 C CA . VAL A 1 89 ? -3.534 14.656 -8.254 1.00 73.25 89 VAL A CA 1
ATOM 717 C C . VAL A 1 89 ? -2.038 14.885 -8.472 1.00 73.25 89 VAL A C 1
ATOM 719 O O . VAL A 1 89 ? -1.402 15.672 -7.763 1.00 73.25 89 VAL A O 1
ATOM 722 N N . LEU A 1 90 ? -1.471 14.200 -9.463 1.00 63.69 90 LEU A N 1
ATOM 723 C CA . LEU A 1 90 ? -0.143 14.509 -9.982 1.00 63.69 90 LEU A CA 1
ATOM 724 C C . LEU A 1 90 ? -0.259 15.818 -10.764 1.00 63.69 90 LEU A C 1
ATOM 726 O O . LEU A 1 90 ? -0.688 15.830 -11.911 1.00 63.69 90 LEU A O 1
ATOM 730 N N . LYS A 1 91 ? 0.051 16.945 -10.118 1.00 51.38 91 LYS A N 1
ATOM 731 C CA . LYS A 1 91 ? 0.311 18.176 -10.863 1.00 51.38 91 LYS A CA 1
ATOM 732 C C . LYS A 1 91 ? 1.642 17.986 -11.572 1.00 51.38 91 LYS A C 1
ATOM 734 O O . LYS A 1 91 ? 2.673 17.921 -10.900 1.00 51.38 91 LYS A O 1
ATOM 739 N N . ASP A 1 92 ? 1.583 17.887 -12.895 1.00 43.09 92 ASP A N 1
ATOM 740 C CA . ASP A 1 92 ? 2.739 18.058 -13.768 1.00 43.09 92 ASP A CA 1
ATOM 741 C C . ASP A 1 92 ? 3.469 19.329 -13.310 1.00 43.09 92 ASP A C 1
ATOM 743 O O . ASP A 1 92 ? 2.893 20.420 -13.309 1.00 43.09 92 ASP A O 1
ATOM 747 N N . SER A 1 93 ? 4.676 19.152 -12.774 1.00 40.09 93 SER A N 1
ATOM 748 C CA . SER A 1 93 ? 5.577 20.251 -12.412 1.00 40.09 93 SER A CA 1
ATOM 749 C C . SER A 1 93 ? 6.602 20.426 -13.514 1.00 40.09 93 SER A C 1
ATOM 751 O O . SER A 1 93 ? 7.057 19.382 -14.034 1.00 40.09 93 SER A O 1
#

Radius of gyration: 13.13 Å; Cα contacts (8 Å, |Δi|>4): 74; chains: 1; bounding box: 22×36×35 Å

Secondary structure (DSSP, 8-state):
-HHHHHHHHHHHHHHHHHHHHTTSTTHHHHHHHHH-GGG--HHHHHHHHHHHHHHTT-HHHHHHHHHHHHHHSTT-HHHHHHHHHTT------

Nearest PDB structures (foldseek):
  6i57-assembly1_A  TM=6.701E-01  e=8.247E-01  Homo sapiens
  2dba-assembly1_A  TM=6.126E-01  e=5.923E-01  Homo sapiens
  5jj7-assembly1_A  TM=6.675E-01  e=8.714E-01  Caenorhabditis elegans
  3zgq-assembly1_A  TM=5.913E-01  e=5.305E-01  Homo sapiens
  6vfj-assembly1_B  TM=5.315E-01  e=5.020E-01  synthetic construct

Foldseek 3Di:
DVVVVVQVVLLVVLLVVLVVCPPPPCLVCQVVQLPDPVSDDPLSSLQSVLSNCVSVVNLVSNLVSLVVSCVVPPPPPVSVVVCVVSVPDPDPD

Solvent-accessible surface area (backbone atoms only — not comparable to full-atom values): 5353 Å² total; per-residue (Å²): 110,75,68,55,54,52,52,51,55,50,52,54,50,55,50,54,50,51,69,68,36,54,90,43,98,53,35,82,49,50,64,57,49,42,70,36,71,89,75,41,56,75,58,54,28,40,43,46,44,15,50,51,28,41,75,73,65,37,53,67,60,14,52,57,34,42,51,54,41,41,72,76,43,70,87,42,62,72,61,53,53,52,28,60,76,73,66,58,79,80,71,89,125

pLDDT: mean 85.87, std 10.0, range [40.09, 94.62]

Sequence (93 aa):
MAAERRGENLAEWNELVLEHLQGTDADDRLDRLVHHPAIGGAEERKFLQAKLAYLRGDQEQARQLLKKCLQARPGYRRYLTFADEIGLVLKDS